Protein AF-A0A936Y0V0-F1 (afdb_monomer_lite)

Structure (mmCIF, N/CA/C/O backbone):
data_AF-A0A936Y0V0-F1
#
_entry.id   AF-A0A936Y0V0-F1
#
loop_
_atom_site.group_PDB
_atom_site.id
_atom_site.type_symbol
_atom_site.label_atom_id
_atom_site.label_alt_id
_atom_site.label_comp_id
_atom_site.label_asym_id
_atom_site.label_entity_id
_atom_site.label_seq_id
_atom_site.pdbx_PDB_ins_code
_atom_site.Cartn_x
_atom_site.Cartn_y
_atom_site.Cartn_z
_atom_site.occupancy
_atom_site.B_iso_or_equiv
_atom_site.auth_seq_id
_atom_site.auth_comp_id
_atom_site.a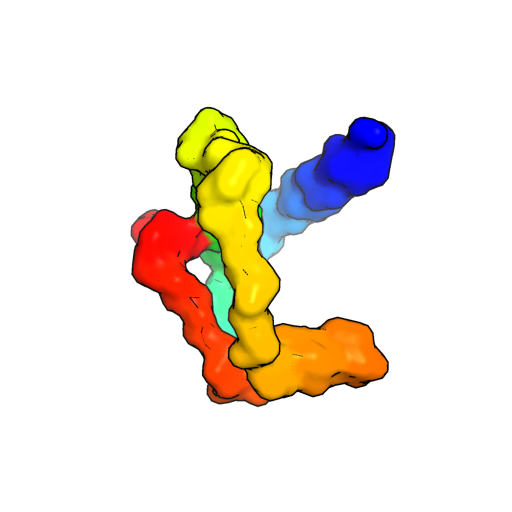uth_asym_id
_atom_site.auth_atom_id
_atom_site.pdbx_PDB_model_num
ATOM 1 N N . MET A 1 1 ? 10.282 1.864 13.567 1.00 60.72 1 MET A N 1
ATOM 2 C CA . MET A 1 1 ? 10.319 2.848 12.458 1.00 60.72 1 MET A CA 1
ATOM 3 C C . MET A 1 1 ? 11.321 2.505 11.354 1.00 60.72 1 MET A C 1
ATOM 5 O O . MET A 1 1 ? 10.909 2.554 10.206 1.00 60.72 1 MET A O 1
ATOM 9 N N . LYS A 1 2 ? 12.565 2.071 11.652 1.00 63.72 2 LYS A N 1
ATOM 10 C CA . LYS A 1 2 ? 13.583 1.696 10.633 1.00 63.72 2 LYS A CA 1
ATOM 11 C C . LYS A 1 2 ? 13.070 0.777 9.504 1.00 63.72 2 LYS A C 1
ATOM 13 O O . LYS A 1 2 ? 13.441 0.955 8.356 1.00 63.72 2 LYS A O 1
ATOM 18 N N . LYS A 1 3 ? 12.161 -0.153 9.823 1.00 87.00 3 LYS A N 1
ATOM 19 C CA . LYS A 1 3 ? 11.550 -1.076 8.850 1.00 87.00 3 LYS A CA 1
ATOM 20 C C . LYS A 1 3 ? 10.657 -0.392 7.802 1.00 87.00 3 LYS A C 1
ATOM 22 O O . LYS A 1 3 ? 10.605 -0.871 6.683 1.00 87.00 3 LYS A O 1
ATOM 27 N N . LEU A 1 4 ? 9.943 0.682 8.153 1.00 87.44 4 LEU A N 1
ATOM 28 C CA . LEU A 1 4 ? 9.051 1.370 7.209 1.00 87.44 4 LEU A CA 1
ATOM 29 C C . LEU A 1 4 ? 9.843 2.254 6.245 1.00 87.44 4 LEU A C 1
ATOM 31 O O . LEU A 1 4 ? 9.570 2.242 5.054 1.00 87.44 4 LEU A O 1
ATOM 35 N N . ILE A 1 5 ? 10.846 2.965 6.766 1.00 92.12 5 ILE A N 1
ATOM 36 C CA . ILE A 1 5 ? 11.739 3.802 5.956 1.00 92.12 5 ILE A CA 1
ATOM 37 C C . ILE A 1 5 ? 12.439 2.943 4.897 1.00 92.12 5 ILE A C 1
ATOM 39 O O . ILE A 1 5 ? 12.356 3.269 3.722 1.00 92.12 5 ILE A O 1
ATOM 43 N N . ALA A 1 6 ? 12.973 1.780 5.284 1.00 95.06 6 ALA A N 1
ATOM 44 C CA . ALA A 1 6 ? 13.595 0.846 4.344 1.00 95.06 6 ALA A CA 1
ATOM 45 C C . ALA A 1 6 ? 12.653 0.381 3.212 1.00 95.06 6 ALA A C 1
ATOM 47 O O . ALA A 1 6 ? 13.098 0.179 2.089 1.00 95.06 6 ALA A O 1
ATOM 48 N N . LEU A 1 7 ? 11.349 0.225 3.480 1.00 93.56 7 LEU A N 1
ATOM 49 C CA . LEU A 1 7 ? 10.366 -0.134 2.446 1.00 93.56 7 LEU A CA 1
ATOM 50 C C . LEU A 1 7 ? 10.083 1.031 1.487 1.00 93.56 7 LEU A C 1
ATOM 52 O O . LEU A 1 7 ? 9.835 0.807 0.306 1.00 93.56 7 LEU A O 1
ATOM 56 N N . ILE A 1 8 ? 10.105 2.268 1.985 1.00 93.94 8 ILE A N 1
ATOM 57 C CA . ILE A 1 8 ? 9.940 3.468 1.154 1.00 93.94 8 ILE A CA 1
ATOM 58 C C . ILE A 1 8 ? 11.180 3.662 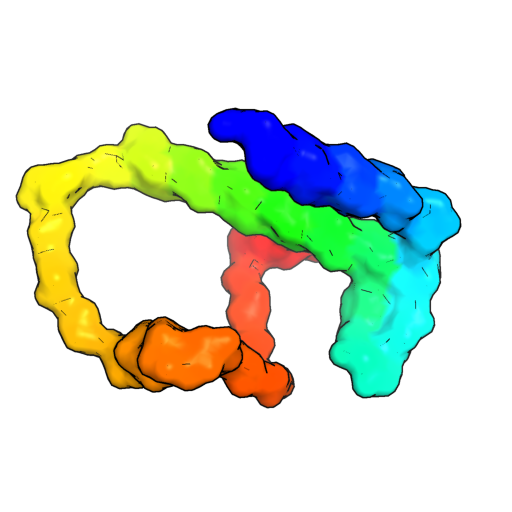0.276 1.00 93.94 8 ILE A C 1
ATOM 60 O O . ILE A 1 8 ? 11.041 3.858 -0.928 1.00 93.94 8 ILE A O 1
ATOM 64 N N . GLU A 1 9 ? 12.373 3.521 0.854 1.00 95.50 9 GLU A N 1
ATOM 65 C CA . GLU A 1 9 ? 13.642 3.526 0.119 1.00 95.50 9 GLU A CA 1
ATOM 66 C C . GLU A 1 9 ? 13.653 2.428 -0.955 1.00 95.50 9 GLU A C 1
ATOM 68 O O . GLU A 1 9 ? 14.057 2.666 -2.091 1.00 95.50 9 GLU A O 1
ATOM 73 N N . GLU A 1 10 ? 13.134 1.234 -0.648 1.00 95.06 10 GLU A N 1
ATOM 74 C CA . GLU A 1 10 ? 13.001 0.160 -1.633 1.00 95.06 10 GLU A CA 1
ATOM 75 C C . GLU A 1 10 ? 12.113 0.569 -2.817 1.00 95.06 10 GLU A C 1
ATOM 77 O O . GLU A 1 10 ? 12.499 0.319 -3.961 1.00 95.06 10 GLU A O 1
ATOM 82 N N . LEU A 1 11 ? 10.966 1.217 -2.578 1.00 95.94 11 LEU A N 1
ATOM 83 C CA . LEU A 1 11 ? 10.111 1.744 -3.651 1.00 95.94 11 LEU A CA 1
ATOM 84 C C . LEU A 1 11 ? 10.845 2.792 -4.493 1.00 95.94 11 LEU A C 1
ATOM 86 O O . LEU A 1 11 ? 10.755 2.756 -5.721 1.00 95.94 11 LEU A O 1
ATOM 90 N N . GLU A 1 12 ? 11.606 3.678 -3.854 1.00 96.31 12 GLU A N 1
ATOM 91 C CA . GLU A 1 12 ? 12.407 4.698 -4.532 1.00 96.31 12 GLU A CA 1
ATOM 92 C C . GLU A 1 12 ? 13.435 4.065 -5.479 1.00 96.31 12 GLU A C 1
ATOM 94 O O . GLU A 1 12 ? 13.547 4.468 -6.639 1.00 96.31 12 GLU A O 1
ATOM 99 N N . THR A 1 13 ? 14.088 2.972 -5.061 1.00 97.69 13 THR A N 1
ATOM 100 C CA . THR A 1 13 ? 15.019 2.232 -5.935 1.00 97.69 13 THR A CA 1
ATOM 101 C C . THR A 1 13 ? 14.367 1.675 -7.205 1.00 97.69 13 THR A C 1
ATOM 103 O O . THR A 1 13 ? 15.075 1.284 -8.135 1.00 97.69 13 THR A O 1
ATOM 106 N N . LYS A 1 14 ? 13.028 1.600 -7.270 1.00 97.19 14 LYS A N 1
ATOM 107 C CA . LYS A 1 14 ? 12.281 1.110 -8.440 1.00 97.19 14 LYS A CA 1
ATOM 108 C C . LYS A 1 14 ? 11.832 2.218 -9.387 1.00 97.19 14 LYS A C 1
ATOM 110 O O . LYS A 1 14 ? 11.392 1.893 -10.488 1.00 97.19 14 LYS A O 1
ATOM 115 N N . ILE A 1 15 ? 11.993 3.492 -9.029 1.00 97.19 15 ILE A N 1
ATOM 116 C CA . ILE A 1 15 ? 11.650 4.632 -9.895 1.00 97.19 15 ILE A CA 1
ATOM 117 C C . ILE A 1 15 ? 12.321 4.550 -11.280 1.00 97.19 15 ILE A C 1
ATOM 119 O O . ILE A 1 15 ? 11.618 4.775 -12.263 1.00 97.19 15 ILE A O 1
ATOM 123 N N . PRO A 1 16 ? 13.598 4.129 -11.435 1.00 98.19 16 PRO A N 1
ATOM 124 C CA . PRO A 1 16 ? 14.218 3.951 -12.758 1.00 98.19 16 PRO A CA 1
ATOM 125 C C . PRO A 1 16 ? 13.546 2.896 -13.656 1.00 98.19 16 PRO A C 1
ATOM 127 O O . PRO A 1 16 ? 13.978 2.648 -14.781 1.00 98.19 16 PRO A O 1
ATOM 130 N N . HIS A 1 17 ? 12.547 2.180 -13.147 1.00 97.38 17 HIS A N 1
ATOM 131 C CA . HIS A 1 17 ? 11.769 1.185 -13.873 1.00 97.38 17 HIS A CA 1
ATOM 132 C C . HIS A 1 17 ? 10.305 1.590 -14.043 1.00 97.38 17 HIS A C 1
ATOM 134 O O . HIS A 1 17 ? 9.527 0.738 -14.458 1.00 97.38 17 HIS A O 1
ATOM 140 N N . SER A 1 18 ? 9.949 2.843 -13.749 1.00 95.81 18 SER A N 1
ATOM 141 C CA . SER A 1 18 ? 8.597 3.417 -13.801 1.00 95.81 18 SER A CA 1
ATOM 142 C C . SER A 1 18 ? 7.757 2.913 -14.976 1.00 95.81 18 SER A C 1
ATOM 144 O O . SER A 1 18 ? 6.695 2.335 -14.767 1.00 95.81 18 SER A O 1
ATOM 146 N N . GLU A 1 19 ? 8.276 3.042 -16.196 1.00 96.75 19 GLU A N 1
ATOM 147 C CA . GLU A 1 19 ? 7.570 2.714 -17.441 1.00 96.75 19 GLU A CA 1
ATOM 148 C C . GLU A 1 19 ? 7.498 1.208 -17.745 1.00 96.75 19 GLU A C 1
ATOM 150 O O . GLU A 1 19 ? 6.798 0.781 -18.668 1.00 96.75 19 GLU A O 1
ATOM 155 N N . LYS A 1 20 ? 8.214 0.360 -16.991 1.00 97.38 20 LYS A N 1
ATOM 156 C CA . LYS A 1 20 ? 8.182 -1.087 -17.225 1.00 97.38 20 LYS A CA 1
ATOM 157 C C . LYS A 1 20 ? 6.796 -1.630 -16.897 1.00 97.38 20 LYS A C 1
ATOM 159 O O . LYS A 1 20 ? 6.257 -1.421 -15.812 1.00 97.38 20 LYS A O 1
ATOM 164 N N . ILE A 1 21 ? 6.263 -2.422 -17.820 1.00 96.81 21 ILE A N 1
ATOM 165 C CA . ILE A 1 21 ? 4.995 -3.129 -17.666 1.00 96.81 21 ILE A CA 1
ATOM 166 C C . ILE A 1 21 ? 5.142 -4.571 -18.144 1.00 96.81 21 ILE A C 1
ATOM 168 O O . ILE A 1 21 ? 5.691 -4.837 -19.212 1.00 96.81 21 ILE A O 1
ATOM 172 N N . ASN A 1 22 ? 4.621 -5.514 -17.359 1.00 95.12 22 ASN A N 1
ATOM 173 C CA . ASN A 1 22 ? 4.474 -6.901 -17.780 1.00 95.12 22 ASN A CA 1
ATOM 174 C C . ASN A 1 22 ? 3.008 -7.328 -17.660 1.00 95.12 22 ASN A C 1
ATOM 176 O O . ASN A 1 22 ? 2.555 -7.731 -16.587 1.00 95.12 22 ASN A O 1
ATOM 180 N N . LYS A 1 23 ? 2.300 -7.301 -18.795 1.00 93.44 23 LYS A N 1
ATOM 181 C CA . LYS A 1 23 ? 0.868 -7.622 -18.893 1.00 93.44 23 LYS A CA 1
ATOM 182 C C . LYS A 1 23 ? 0.525 -9.064 -18.506 1.00 93.44 23 LYS A C 1
ATOM 184 O O . LYS A 1 23 ? -0.628 -9.333 -18.188 1.00 93.44 23 LYS A O 1
ATOM 189 N N . THR A 1 24 ? 1.494 -9.986 -18.486 1.00 92.44 24 THR A N 1
ATOM 190 C CA . THR A 1 24 ? 1.262 -11.355 -17.992 1.00 92.44 24 THR A CA 1
ATOM 191 C C . THR A 1 24 ? 1.206 -11.421 -16.463 1.00 92.44 24 THR A C 1
ATOM 193 O O . THR A 1 24 ? 0.760 -12.425 -15.912 1.00 92.44 24 THR A O 1
ATOM 196 N N . ILE A 1 25 ? 1.679 -10.378 -15.771 1.00 88.62 25 ILE A N 1
ATOM 197 C CA . ILE A 1 25 ? 1.727 -10.287 -14.306 1.00 88.62 25 ILE A CA 1
ATOM 198 C C . ILE A 1 25 ? 0.718 -9.256 -13.791 1.00 88.62 25 ILE A C 1
ATOM 200 O O . ILE A 1 25 ? -0.028 -9.550 -12.857 1.00 88.62 25 ILE A O 1
ATOM 204 N N . SER A 1 26 ? 0.709 -8.055 -14.371 1.00 89.19 26 SER A N 1
ATOM 205 C CA . SER A 1 26 ? -0.113 -6.928 -13.934 1.00 89.19 26 SER A CA 1
ATOM 206 C C . SER A 1 26 ? -0.537 -6.063 -15.116 1.00 89.19 26 SER A C 1
ATOM 208 O O . SER A 1 26 ? 0.202 -5.904 -16.085 1.00 89.19 26 SER A O 1
ATOM 210 N N . ALA A 1 27 ? -1.727 -5.474 -15.012 1.00 89.50 27 ALA A N 1
ATOM 211 C CA . ALA A 1 27 ? -2.190 -4.466 -15.960 1.00 89.50 27 ALA A CA 1
ATOM 212 C C . ALA A 1 27 ? -1.535 -3.089 -15.732 1.00 89.50 27 ALA A C 1
ATOM 214 O O . ALA A 1 27 ? -1.535 -2.276 -16.649 1.00 89.50 27 ALA A O 1
ATOM 215 N N . GLY A 1 28 ? -1.002 -2.829 -14.532 1.00 91.44 28 GLY A N 1
ATOM 216 C CA . GLY A 1 28 ? -0.313 -1.585 -14.188 1.00 91.44 28 GLY A CA 1
ATOM 217 C C . GLY A 1 28 ? 1.195 -1.660 -14.433 1.00 91.44 28 GLY A C 1
ATOM 218 O O . GLY A 1 28 ? 1.803 -2.730 -14.344 1.00 91.44 28 GLY A O 1
ATOM 219 N N . SER A 1 29 ? 1.791 -0.512 -14.736 1.00 96.19 29 SER A N 1
ATOM 220 C CA . SER A 1 29 ? 3.237 -0.285 -14.781 1.00 96.19 29 SER A CA 1
ATOM 221 C C . 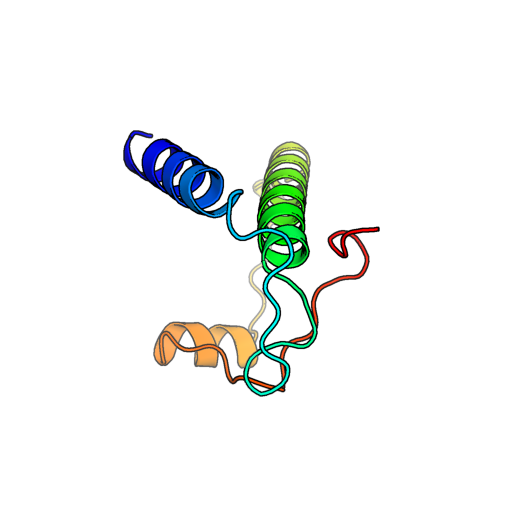SER A 1 29 ? 3.829 -0.115 -13.373 1.00 96.19 29 SER A C 1
ATOM 223 O O . SER A 1 29 ? 3.110 -0.070 -12.369 1.00 96.19 29 SER A O 1
ATOM 225 N N . VAL A 1 30 ? 5.159 -0.092 -13.263 1.00 96.69 30 VAL A N 1
ATOM 226 C CA . VAL A 1 30 ? 5.847 0.016 -11.963 1.00 96.69 30 VAL A CA 1
ATOM 227 C C . VAL A 1 30 ? 5.512 1.330 -11.254 1.00 96.69 30 VAL A C 1
ATOM 229 O O . VAL A 1 30 ? 5.262 1.314 -10.050 1.00 96.69 30 VAL A O 1
ATOM 232 N N . ASP A 1 31 ? 5.451 2.446 -11.975 1.00 96.12 31 ASP A N 1
ATOM 233 C CA . ASP A 1 31 ? 5.026 3.746 -11.438 1.00 96.12 31 ASP A CA 1
ATOM 234 C C . ASP A 1 31 ? 3.606 3.713 -10.859 1.00 96.12 31 ASP A C 1
ATOM 236 O O . ASP A 1 31 ? 3.388 4.197 -9.748 1.00 96.12 31 ASP A O 1
ATOM 240 N N . TRP A 1 32 ? 2.664 3.062 -11.546 1.00 96.00 32 TRP A N 1
ATOM 241 C CA . TRP A 1 32 ? 1.301 2.855 -11.066 1.00 96.00 32 TRP A CA 1
ATOM 242 C C . TRP A 1 32 ? 1.311 2.116 -9.726 1.00 96.00 32 TRP A C 1
ATOM 244 O O . TRP A 1 32 ? 0.624 2.509 -8.785 1.00 96.00 32 TRP A O 1
ATOM 254 N N . HIS A 1 33 ? 2.132 1.071 -9.597 1.00 94.69 33 HIS A N 1
ATOM 255 C CA . HIS A 1 33 ? 2.254 0.323 -8.348 1.00 94.69 33 HIS A CA 1
ATOM 256 C C . HIS A 1 33 ? 2.865 1.156 -7.215 1.00 94.69 33 HIS A C 1
ATOM 258 O O . HIS A 1 33 ? 2.356 1.100 -6.096 1.00 94.69 33 HIS A O 1
ATOM 264 N N . ILE A 1 34 ? 3.906 1.948 -7.492 1.00 96.31 34 ILE A N 1
ATOM 265 C CA . ILE A 1 34 ? 4.510 2.854 -6.504 1.00 96.31 34 ILE A CA 1
ATOM 266 C C . ILE A 1 34 ? 3.471 3.880 -6.036 1.00 96.31 34 ILE A C 1
ATOM 268 O O . ILE A 1 34 ? 3.234 4.011 -4.835 1.00 96.31 34 ILE A O 1
ATOM 272 N N . HIS A 1 35 ? 2.791 4.546 -6.972 1.00 95.56 35 HIS A N 1
ATOM 273 C CA . HIS A 1 35 ? 1.755 5.533 -6.674 1.00 95.56 35 HIS A CA 1
ATOM 274 C C . HIS A 1 35 ? 0.622 4.910 -5.842 1.00 95.56 35 HIS A C 1
ATOM 276 O O . HIS A 1 35 ? 0.229 5.461 -4.813 1.00 95.56 35 HIS A O 1
ATOM 282 N N . HIS A 1 36 ? 0.132 3.731 -6.237 1.00 94.75 36 HIS A N 1
ATOM 283 C CA . HIS A 1 36 ? -0.925 3.019 -5.519 1.00 94.75 36 HIS A CA 1
ATOM 284 C C . HIS A 1 36 ? -0.523 2.706 -4.071 1.00 94.75 36 HIS A C 1
ATOM 286 O O . HIS A 1 36 ? -1.298 2.962 -3.150 1.00 94.75 36 HIS A O 1
ATOM 292 N N . CYS A 1 37 ? 0.697 2.204 -3.849 1.00 94.88 37 CYS A N 1
ATOM 293 C CA . CYS A 1 37 ? 1.216 1.927 -2.508 1.00 94.88 37 CYS A CA 1
ATOM 294 C C . CYS A 1 37 ? 1.214 3.178 -1.617 1.00 94.88 37 CYS A C 1
ATOM 296 O O . CYS A 1 37 ? 0.801 3.106 -0.457 1.00 94.88 37 CYS A O 1
ATOM 298 N N . LEU A 1 38 ? 1.634 4.324 -2.159 1.00 94.94 38 LEU A N 1
ATOM 299 C CA . LEU A 1 38 ? 1.663 5.588 -1.423 1.00 94.94 38 LEU A CA 1
ATOM 300 C C . LEU A 1 38 ? 0.251 6.091 -1.095 1.00 94.94 38 LEU A C 1
ATOM 302 O O . LEU A 1 38 ? -0.007 6.461 0.051 1.00 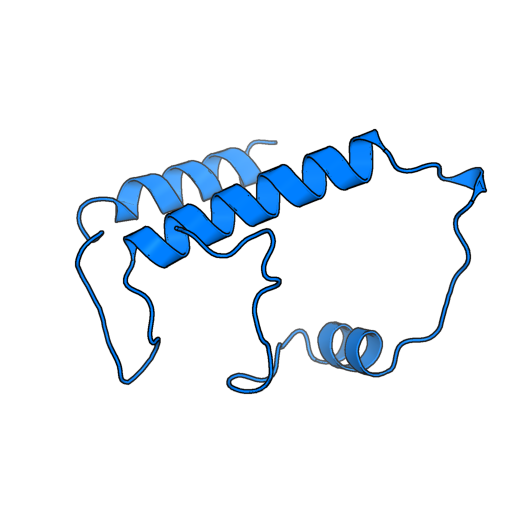94.94 38 LEU A O 1
ATOM 306 N N . LEU A 1 39 ? -0.688 6.030 -2.048 1.00 96.00 39 LEU A N 1
ATOM 307 C CA . LEU A 1 39 ? -2.089 6.398 -1.805 1.00 96.00 39 LEU A CA 1
ATOM 308 C C . LEU A 1 39 ? -2.736 5.525 -0.726 1.00 96.00 39 LEU A C 1
ATOM 310 O O . LEU A 1 39 ? -3.424 6.048 0.150 1.00 96.00 39 LEU A O 1
ATOM 314 N N . VAL A 1 40 ? -2.501 4.209 -0.757 1.00 95.12 40 VAL A N 1
ATOM 315 C CA . VAL A 1 40 ? -2.993 3.289 0.280 1.00 95.12 40 VAL A CA 1
ATOM 316 C C . VAL A 1 40 ? -2.439 3.675 1.649 1.00 95.12 40 VAL A C 1
ATOM 318 O O . VAL A 1 40 ? -3.201 3.746 2.612 1.00 95.12 40 VAL A O 1
ATOM 321 N N . GLY A 1 41 ? -1.137 3.964 1.743 1.00 94.19 41 GLY A N 1
ATOM 322 C CA . GLY A 1 41 ? -0.509 4.414 2.986 1.00 94.19 41 GLY A CA 1
ATOM 323 C C . GLY A 1 41 ? -1.151 5.689 3.538 1.00 94.19 41 GLY A C 1
ATOM 324 O O . GLY A 1 41 ? -1.535 5.726 4.707 1.00 94.19 41 GLY A O 1
ATOM 325 N N . LEU A 1 42 ? -1.344 6.698 2.685 1.00 94.81 42 LEU A N 1
ATOM 326 C CA . LEU A 1 42 ? -2.006 7.953 3.053 1.00 94.81 42 LEU A CA 1
ATOM 327 C C . LEU A 1 42 ? -3.446 7.727 3.523 1.00 94.81 42 LEU A C 1
ATOM 329 O O . LEU A 1 42 ? -3.846 8.266 4.553 1.00 94.81 42 LEU A O 1
ATOM 333 N N . GLN A 1 43 ? -4.216 6.897 2.815 1.00 95.56 43 GLN A N 1
ATOM 334 C CA . GLN A 1 43 ? -5.591 6.593 3.206 1.00 95.56 43 GLN A CA 1
ATOM 335 C C . GLN A 1 43 ? -5.652 5.880 4.562 1.00 95.56 43 GLN A C 1
ATOM 337 O O . GLN A 1 43 ? -6.539 6.171 5.362 1.00 95.56 43 GLN A O 1
ATOM 342 N N . ILE A 1 44 ? -4.720 4.963 4.841 1.00 94.31 44 ILE A N 1
ATOM 343 C CA . ILE A 1 44 ? -4.643 4.283 6.139 1.00 94.31 44 ILE A CA 1
ATOM 344 C C . ILE A 1 44 ? -4.339 5.288 7.251 1.00 94.31 44 ILE A C 1
ATOM 346 O O . ILE A 1 44 ? -5.020 5.260 8.271 1.00 94.31 44 ILE A O 1
ATOM 350 N N . ILE A 1 45 ? -3.371 6.190 7.052 1.00 95.50 45 ILE A N 1
ATOM 351 C CA . ILE A 1 45 ? -3.041 7.241 8.030 1.00 95.50 45 ILE A CA 1
ATOM 352 C C . ILE A 1 45 ? -4.284 8.083 8.333 1.00 95.50 45 ILE A C 1
ATOM 354 O O . ILE A 1 45 ? -4.686 8.184 9.488 1.00 95.50 45 ILE A O 1
ATOM 358 N N . GLN A 1 46 ? -4.965 8.578 7.297 1.00 96.38 46 GLN A N 1
ATOM 359 C CA . GLN A 1 46 ? -6.190 9.368 7.449 1.00 96.38 46 GLN A CA 1
ATOM 360 C C . GLN A 1 46 ? -7.323 8.598 8.139 1.00 96.38 46 GLN A C 1
ATOM 362 O O . GLN A 1 46 ? -8.114 9.182 8.879 1.00 96.38 46 GLN A O 1
ATOM 367 N N . ALA A 1 47 ? -7.449 7.295 7.872 1.00 94.56 47 ALA A N 1
ATOM 368 C CA . ALA A 1 47 ? -8.455 6.457 8.511 1.00 94.56 47 ALA A CA 1
ATOM 369 C C . ALA A 1 47 ? -8.161 6.272 10.003 1.00 94.56 47 ALA A C 1
ATOM 371 O O . ALA A 1 47 ? -9.088 6.310 10.806 1.00 94.56 47 ALA A O 1
ATOM 372 N N . VAL A 1 48 ? -6.888 6.105 10.371 1.00 95.12 48 VAL A N 1
ATOM 373 C CA . VAL A 1 48 ? -6.452 5.997 11.768 1.00 95.12 48 VAL A CA 1
ATOM 374 C C . VAL A 1 48 ? -6.655 7.320 12.506 1.00 95.12 48 VAL A C 1
ATOM 376 O O . VAL A 1 48 ? -7.221 7.308 13.594 1.00 95.12 48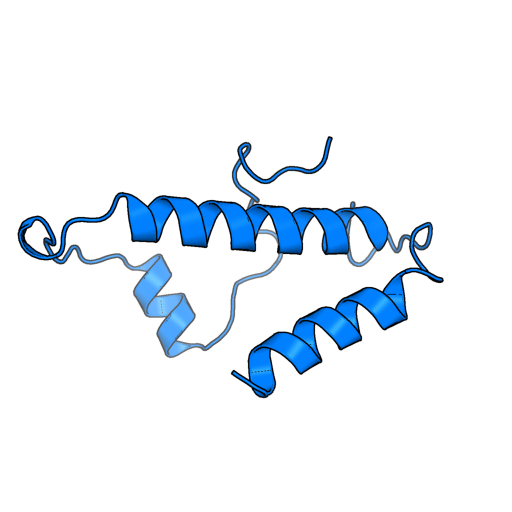 VAL A O 1
ATOM 379 N N . GLU A 1 49 ? -6.287 8.455 11.906 1.00 96.69 49 GLU A N 1
ATOM 380 C CA . GLU A 1 49 ? -6.502 9.794 12.485 1.00 96.69 49 GLU A CA 1
ATOM 381 C C . GLU A 1 49 ? -7.974 10.075 12.811 1.00 96.69 49 GLU A C 1
ATOM 383 O O . GLU A 1 49 ? -8.277 10.760 13.783 1.00 96.69 49 GLU A O 1
ATOM 388 N N . LYS A 1 50 ? -8.893 9.538 12.002 1.00 95.69 50 LYS A N 1
ATOM 389 C CA . LYS A 1 50 ? -10.345 9.697 12.173 1.00 95.69 50 LYS A CA 1
ATOM 390 C C . LYS A 1 50 ? -10.993 8.574 12.986 1.00 95.69 50 LYS A C 1
ATOM 392 O O . LYS A 1 50 ? -12.209 8.597 13.167 1.00 95.69 50 LYS A O 1
ATOM 397 N N . SER A 1 51 ? -10.232 7.561 13.398 1.00 95.62 51 SER A N 1
ATOM 398 C CA . SER A 1 51 ? -10.778 6.398 14.099 1.00 95.62 51 SER A CA 1
ATOM 399 C C . SER A 1 51 ? -10.989 6.677 15.585 1.00 95.62 51 SER A C 1
ATOM 401 O O . SER A 1 51 ? -10.176 7.345 16.217 1.00 95.62 51 SER A O 1
ATOM 403 N N . ASP A 1 52 ? -12.069 6.128 16.142 1.00 95.94 52 ASP A N 1
ATOM 404 C CA . ASP A 1 52 ? -12.366 6.164 17.574 1.00 95.94 52 ASP A CA 1
ATOM 405 C C . ASP A 1 52 ? -12.385 4.726 18.129 1.00 95.94 52 ASP A C 1
ATOM 407 O O . ASP A 1 52 ? -13.270 3.945 17.748 1.00 95.94 52 ASP A O 1
ATOM 411 N N . PRO A 1 53 ? -11.431 4.347 19.003 1.00 93.62 53 PRO A N 1
ATOM 412 C CA . PRO A 1 53 ? -11.370 3.018 19.607 1.00 93.62 53 PRO A CA 1
ATOM 413 C C . PRO A 1 53 ? -12.640 2.612 20.360 1.00 93.62 53 PRO A C 1
ATOM 415 O O . PRO A 1 53 ? -12.998 1.435 20.330 1.00 93.62 53 PRO A O 1
ATOM 418 N N . GLU A 1 54 ? -13.351 3.561 20.973 1.00 96.44 54 GLU A N 1
ATOM 419 C CA . GLU A 1 54 ? -14.554 3.283 21.771 1.00 96.44 54 GLU A CA 1
ATOM 420 C C . GLU A 1 54 ? -15.727 2.817 20.896 1.00 96.44 54 GLU A C 1
ATOM 422 O O . GLU A 1 54 ? -16.632 2.117 21.348 1.00 96.44 54 GLU A O 1
ATOM 427 N N . THR A 1 55 ? -15.694 3.151 19.604 1.00 95.25 55 THR A N 1
ATOM 428 C CA . THR A 1 55 ? -16.724 2.751 18.632 1.00 95.25 55 THR A CA 1
ATOM 429 C C . THR A 1 55 ? -16.438 1.406 17.960 1.00 95.25 55 THR A C 1
ATOM 431 O O . THR A 1 55 ? -17.235 0.925 17.143 1.00 95.25 55 THR A O 1
ATOM 434 N N . TYR A 1 56 ? -15.306 0.769 18.273 1.00 93.94 56 TYR A N 1
ATOM 435 C CA . TYR A 1 56 ? -14.932 -0.494 17.654 1.00 93.94 56 TYR A CA 1
ATOM 436 C C . TYR A 1 56 ? -15.887 -1.626 18.059 1.00 93.94 56 TYR A C 1
ATOM 438 O O . TYR A 1 56 ? -16.048 -1.961 19.229 1.00 93.94 56 TYR A O 1
ATOM 446 N N . SER A 1 57 ? -16.463 -2.295 17.057 1.00 94.69 57 SER A N 1
ATOM 447 C CA . SER A 1 57 ? -17.223 -3.533 17.239 1.00 94.69 57 SER A CA 1
ATOM 448 C C . SER A 1 57 ? -16.671 -4.630 16.337 1.00 94.69 57 SER A C 1
ATOM 450 O O . SER A 1 57 ? -16.539 -4.470 15.118 1.00 94.69 57 SER A O 1
ATOM 452 N N . TRP A 1 58 ? -16.332 -5.772 16.934 1.00 93.50 58 TRP A N 1
ATOM 453 C CA . TRP A 1 58 ? -15.843 -6.910 16.167 1.00 93.50 58 TRP A CA 1
ATOM 454 C C . TRP A 1 58 ? -16.954 -7.477 15.276 1.00 93.50 58 TRP A C 1
ATOM 456 O O . TRP A 1 58 ? -18.076 -7.712 15.721 1.00 93.50 58 TRP A O 1
ATOM 466 N N . LYS A 1 59 ? -16.618 -7.740 14.010 1.00 93.88 59 LYS A N 1
ATOM 467 C CA . LYS A 1 59 ? -17.486 -8.428 13.052 1.00 93.88 59 LYS A CA 1
ATOM 468 C C . LYS A 1 59 ? -16.715 -9.552 12.382 1.00 93.88 59 LYS A C 1
ATOM 470 O O . LYS A 1 59 ? -15.613 -9.347 11.864 1.00 93.88 59 LYS A O 1
ATOM 475 N N . PHE A 1 60 ? -17.315 -10.735 12.362 1.00 94.56 60 PHE A N 1
ATOM 476 C CA . PHE A 1 60 ? -16.746 -11.878 11.669 1.00 94.56 60 PHE A CA 1
ATOM 477 C C . PHE A 1 60 ? -16.705 -11.633 10.157 1.00 94.56 60 PHE A C 1
ATOM 479 O O . PHE A 1 60 ? -17.698 -11.235 9.551 1.00 94.56 60 PHE A O 1
ATOM 486 N N . ASN A 1 61 ? -15.555 -11.888 9.531 1.00 94.19 61 ASN A N 1
ATOM 487 C CA . ASN A 1 61 ? -15.389 -11.773 8.086 1.00 94.19 61 ASN A CA 1
ATOM 488 C C . ASN A 1 61 ? -14.599 -12.972 7.569 1.00 94.19 61 ASN A C 1
ATOM 490 O O . ASN A 1 61 ? -13.393 -13.075 7.786 1.00 94.19 61 ASN A O 1
ATOM 494 N N . MET A 1 62 ? -15.275 -13.854 6.831 1.00 93.56 62 MET A N 1
ATOM 495 C CA . MET A 1 62 ? -14.660 -15.096 6.369 1.00 93.56 62 MET A CA 1
ATOM 496 C C . MET A 1 62 ? -13.487 -14.900 5.421 1.00 93.56 62 MET A C 1
ATOM 498 O O . MET A 1 62 ? -12.516 -15.651 5.485 1.00 93.56 62 MET A O 1
ATOM 502 N N . ARG A 1 63 ? -13.532 -13.863 4.580 1.00 90.69 63 ARG A N 1
ATOM 503 C CA . ARG A 1 63 ? -12.427 -13.543 3.669 1.00 90.69 63 ARG A CA 1
ATOM 504 C C . ARG A 1 63 ? -11.202 -13.082 4.457 1.00 90.69 63 ARG A C 1
ATOM 506 O O . ARG A 1 63 ? -10.100 -13.528 4.159 1.00 90.69 63 ARG A O 1
ATOM 513 N N . LYS A 1 64 ? -11.403 -12.243 5.482 1.00 91.38 64 LYS A N 1
ATOM 514 C CA . LYS A 1 64 ? -10.341 -11.800 6.401 1.00 91.38 64 LYS A CA 1
ATOM 515 C C . LYS A 1 64 ? -9.717 -12.992 7.122 1.00 91.38 64 LYS A C 1
ATOM 517 O O . LYS A 1 64 ? -8.499 -13.130 7.095 1.00 91.38 64 LYS A O 1
ATOM 522 N N . THR A 1 65 ? -10.543 -13.862 7.706 1.00 94.56 65 THR A N 1
ATOM 523 C CA . THR A 1 65 ? -10.071 -15.068 8.398 1.00 94.56 65 THR A CA 1
ATOM 524 C C . THR A 1 65 ? -9.238 -15.939 7.463 1.00 94.56 65 THR A C 1
ATOM 526 O O . THR A 1 65 ? -8.101 -16.252 7.788 1.00 94.56 65 THR A O 1
ATOM 529 N N . LEU A 1 66 ? -9.741 -16.239 6.262 1.00 93.38 66 LEU A N 1
ATOM 530 C CA . LEU A 1 66 ? -9.022 -17.054 5.282 1.00 93.38 66 LEU A CA 1
ATOM 531 C C . LEU A 1 66 ? -7.662 -16.453 4.893 1.00 93.38 66 LEU A C 1
ATOM 533 O O . LEU A 1 66 ? -6.661 -17.165 4.878 1.00 93.38 66 LEU A O 1
ATOM 537 N N . VAL A 1 67 ? -7.613 -15.151 4.586 1.00 93.94 67 VAL A N 1
ATOM 538 C CA . VAL A 1 67 ? -6.369 -14.468 4.188 1.00 93.94 67 VAL A CA 1
ATOM 539 C C . VAL A 1 67 ? -5.340 -14.490 5.316 1.00 93.94 67 VAL A C 1
ATOM 541 O O . VAL A 1 67 ? -4.168 -14.743 5.047 1.00 93.94 67 VAL A O 1
ATOM 544 N N . TYR A 1 68 ? -5.760 -14.260 6.562 1.00 93.50 68 TYR A N 1
ATOM 545 C CA . TYR A 1 68 ? -4.857 -14.272 7.714 1.00 93.50 68 TYR A CA 1
ATOM 546 C C . TYR A 1 68 ? -4.401 -15.679 8.101 1.00 93.50 68 TYR A C 1
ATOM 548 O O . TYR A 1 68 ? -3.244 -15.845 8.468 1.00 93.50 68 TYR A O 1
ATOM 556 N N . THR A 1 69 ? -5.253 -16.697 7.958 1.00 95.69 69 THR A N 1
ATOM 557 C CA . THR A 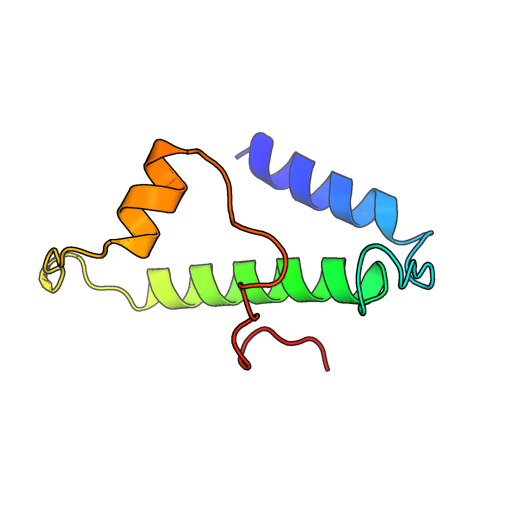1 69 ? -4.862 -18.093 8.200 1.00 95.69 69 THR A CA 1
ATOM 558 C C . THR A 1 69 ? -3.880 -18.600 7.145 1.00 95.69 69 THR A C 1
ATOM 560 O O . THR A 1 69 ? -2.917 -19.278 7.482 1.00 95.69 69 THR A O 1
ATOM 563 N N . LEU A 1 70 ? -4.093 -18.270 5.868 1.00 94.44 70 LEU A N 1
ATOM 564 C CA . LEU A 1 70 ? -3.230 -18.731 4.774 1.00 94.44 70 LEU A CA 1
ATOM 565 C C . LEU A 1 70 ? -2.009 -17.835 4.530 1.00 94.44 70 LEU A C 1
ATOM 567 O O . LEU A 1 70 ? -1.150 -18.195 3.727 1.00 94.44 70 LEU A O 1
ATOM 571 N N . ASN A 1 71 ? -1.969 -16.649 5.146 1.00 92.81 71 ASN A N 1
ATOM 572 C CA . ASN A 1 71 ? -1.012 -15.579 4.857 1.00 92.81 71 ASN A CA 1
ATOM 573 C C . ASN A 1 71 ? -0.849 -15.313 3.343 1.00 92.81 71 ASN A C 1
ATOM 575 O O . ASN A 1 71 ? 0.247 -15.074 2.833 1.00 92.81 71 ASN A O 1
ATOM 579 N N . LYS A 1 72 ? -1.952 -15.428 2.592 1.00 89.06 72 LYS A N 1
ATOM 580 C CA . LYS A 1 72 ? -1.956 -15.348 1.129 1.00 89.06 72 LYS A CA 1
ATOM 581 C C . LYS A 1 72 ? -3.240 -14.713 0.625 1.00 89.06 72 LYS A C 1
ATOM 583 O O . LYS A 1 72 ? -4.342 -15.154 0.944 1.00 89.06 72 LYS A O 1
ATOM 588 N N . ILE A 1 73 ? -3.084 -13.710 -0.233 1.00 87.62 73 ILE A N 1
ATOM 589 C CA . ILE A 1 73 ? -4.199 -13.088 -0.947 1.00 87.62 73 ILE A CA 1
ATOM 590 C C . ILE A 1 73 ? -4.394 -13.832 -2.278 1.00 87.62 73 ILE A C 1
ATOM 592 O O . ILE A 1 73 ? -3.434 -13.982 -3.043 1.00 87.62 73 ILE A O 1
ATOM 596 N N . PRO A 1 74 ? -5.608 -14.321 -2.589 1.00 82.62 74 PRO A N 1
ATOM 597 C CA . PRO A 1 74 ? -5.876 -14.968 -3.866 1.00 82.62 74 PRO A CA 1
ATOM 598 C C . PRO A 1 74 ? -5.738 -13.960 -5.016 1.00 82.62 74 PRO A C 1
ATOM 600 O O . PRO A 1 74 ? -6.472 -12.971 -5.093 1.00 82.62 74 PRO A O 1
ATOM 603 N N . ARG A 1 75 ? -4.795 -14.225 -5.928 1.00 79.56 75 ARG A N 1
ATOM 604 C CA . ARG A 1 75 ? -4.566 -13.395 -7.122 1.00 79.56 75 ARG A CA 1
ATOM 605 C C . ARG A 1 75 ? -5.774 -13.441 -8.065 1.00 79.56 75 ARG A C 1
ATOM 607 O O . ARG A 1 75 ? -6.485 -14.441 -8.117 1.00 79.56 75 ARG A O 1
ATOM 614 N N . GLY A 1 76 ? -6.015 -12.343 -8.781 1.00 79.38 76 GLY A N 1
ATOM 615 C CA . GLY A 1 76 ? -7.112 -12.212 -9.753 1.00 79.38 76 GLY A CA 1
ATOM 616 C C . GLY A 1 76 ? -8.512 -12.015 -9.155 1.00 79.38 76 GLY A C 1
ATOM 617 O O . GLY A 1 76 ? -9.463 -11.837 -9.905 1.00 79.38 76 GLY A O 1
ATOM 618 N N . ARG A 1 77 ? -8.661 -12.035 -7.822 1.00 78.81 77 ARG A N 1
ATOM 619 C CA . ARG A 1 77 ? -9.952 -11.819 -7.137 1.00 78.81 77 ARG A CA 1
ATOM 620 C C . ARG A 1 77 ? -10.043 -10.500 -6.373 1.00 78.81 77 ARG A C 1
ATOM 622 O O . ARG A 1 77 ? -11.143 -10.064 -6.047 1.00 78.81 77 ARG A O 1
ATOM 629 N N . ALA A 1 78 ? -8.905 -9.896 -6.044 1.00 81.88 78 ALA A N 1
ATOM 630 C CA . ALA A 1 78 ? -8.849 -8.623 -5.339 1.00 81.88 78 ALA A CA 1
ATOM 631 C C . ALA A 1 78 ? -8.898 -7.454 -6.333 1.00 81.88 78 ALA A C 1
ATOM 633 O O . ALA A 1 78 ? -8.216 -7.486 -7.357 1.00 81.88 78 ALA A O 1
ATOM 634 N N . LYS A 1 79 ? -9.684 -6.423 -6.007 1.00 84.31 79 LYS A N 1
ATOM 635 C CA . LYS A 1 79 ? -9.757 -5.156 -6.742 1.00 84.31 79 LYS A CA 1
ATOM 636 C C . LYS A 1 79 ? -9.353 -4.022 -5.803 1.00 84.31 79 LYS A C 1
ATOM 638 O O . LYS A 1 79 ? -9.801 -4.001 -4.657 1.00 84.31 79 LYS A O 1
ATOM 643 N N . ALA A 1 80 ? -8.516 -3.107 -6.286 1.00 83.69 80 ALA A N 1
ATOM 644 C CA . ALA A 1 80 ? -8.149 -1.909 -5.540 1.00 83.69 80 ALA A CA 1
ATOM 645 C C . ALA A 1 80 ? -9.377 -0.990 -5.350 1.00 83.69 80 ALA A C 1
ATOM 647 O O . ALA A 1 80 ? -10.169 -0.847 -6.290 1.00 83.69 80 ALA A O 1
ATOM 648 N N . PRO A 1 81 ? -9.561 -0.381 -4.162 1.00 86.94 81 PRO A N 1
ATOM 649 C CA . PRO A 1 81 ? -10.580 0.642 -3.952 1.00 86.94 81 PRO A CA 1
ATOM 650 C C . PRO A 1 81 ? -10.354 1.848 -4.865 1.00 86.94 81 PRO A C 1
ATOM 652 O O . PRO A 1 81 ? -9.215 2.222 -5.129 1.00 86.94 81 PRO A O 1
ATOM 655 N N . GLU A 1 82 ? -11.437 2.491 -5.295 1.00 89.88 82 GLU A N 1
ATOM 656 C CA . GLU A 1 82 ? -11.376 3.644 -6.203 1.00 89.88 82 GLU A CA 1
ATOM 657 C C . GLU A 1 82 ? -10.583 4.822 -5.622 1.00 89.88 82 GLU A C 1
ATOM 659 O O . GLU A 1 82 ? -9.834 5.479 -6.336 1.00 89.88 82 GLU A O 1
ATOM 664 N N . SER A 1 83 ? -10.664 5.021 -4.303 1.00 88.44 83 SER A N 1
ATOM 665 C CA . SER A 1 83 ? -9.958 6.080 -3.572 1.00 88.44 83 SER A CA 1
ATOM 666 C C . SER A 1 83 ? -8.433 6.011 -3.659 1.00 88.44 83 SER A C 1
ATOM 668 O O . SER A 1 83 ? -7.767 6.995 -3.360 1.00 88.44 83 SER A O 1
ATOM 670 N N . VAL A 1 84 ? -7.880 4.853 -4.020 1.00 91.06 84 VAL A N 1
ATOM 671 C CA . VAL A 1 84 ? -6.431 4.617 -4.098 1.00 91.06 84 VAL A CA 1
ATOM 672 C C . VAL A 1 84 ? -5.998 4.205 -5.495 1.00 91.06 84 VAL A C 1
ATOM 674 O O . VAL A 1 84 ? -4.887 3.714 -5.662 1.00 91.06 84 VAL A O 1
ATOM 677 N N . LEU A 1 85 ? -6.855 4.365 -6.503 1.00 90.44 85 LEU A N 1
ATOM 678 C CA . LEU A 1 85 ? -6.438 4.199 -7.888 1.00 90.44 85 LEU A CA 1
ATOM 679 C C . LEU A 1 85 ? -5.610 5.427 -8.301 1.00 90.44 85 LEU A C 1
ATOM 681 O O . LEU A 1 85 ? -6.136 6.542 -8.249 1.00 90.44 85 LEU A O 1
ATOM 685 N N . PRO A 1 86 ? -4.339 5.240 -8.704 1.00 90.00 86 PRO A N 1
ATOM 686 C CA . PRO A 1 86 ? -3.561 6.289 -9.351 1.00 90.00 86 PRO A CA 1
ATOM 687 C C . PRO A 1 86 ? -4.321 6.857 -10.550 1.00 90.00 86 PRO A C 1
ATOM 689 O O . PRO A 1 86 ? -4.955 6.098 -11.292 1.00 90.00 86 PRO A O 1
ATOM 692 N N . LYS A 1 87 ? -4.255 8.177 -10.706 1.00 78.12 87 LYS A N 1
ATOM 693 C CA . LYS A 1 87 ? -4.832 8.917 -11.830 1.00 78.12 87 LYS A CA 1
ATOM 694 C C . LYS A 1 87 ? -3.755 9.282 -12.833 1.00 78.12 87 LYS A C 1
ATOM 696 O O . LYS A 1 87 ? -2.628 9.569 -12.371 1.00 78.12 87 LYS A O 1
#

Radius of gyration: 15.92 Å; chains: 1; bounding box: 32×28×41 Å

pLDDT: mean 92.05, std 6.48, range [60.72, 98.19]

Foldseek 3Di:
DVVVVVVLVVLVVCVVQQQDDDPVQDPHGSVQVSQLVVQVVVVVVVCVVPDDPVPDDDDDDPQVVVCVVVVDDDPPPDDRDPSRGDD

Secondary structure (DSSP, 8-state):
-HHHHHHHHHHHTTGGGTT---TTT-SS-HHHHHHHHHHHHHHHHHHHHT--GGG------HHHHHHHHHT-PPTTT----GGG---

Sequence (87 aa):
MKKLIALIEELETKIPHSEKINKTISAGSVDWHIHHCLLVGLQIIQAVEKSDPETYSWKFNMRKTLVYTLNKIPRGRAKAPESVLPK